Protein AF-A0A7J8Y395-F1 (afdb_monomer_lite)

Secondary structure (DSSP, 8-state):
-EE---TTT---SEEE-TT-TTS-EE-GGGSPTTS-S--------SSSHHHHHHHH-GGGGGS----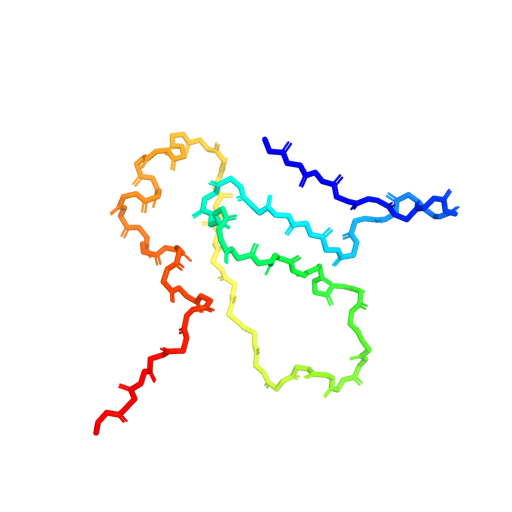-

Organism: Gossypium aridum (NCBI:txid34290)

Radius of gyration: 13.97 Å; chains: 1; bounding box: 38×33×24 Å

pLDDT: mean 89.07, std 10.04, range [40.19, 96.69]

InterPro domains:
  IPR006913 CENP-V/GFA domain [PS51891] (1-50)
  IPR011057 Mss4-like superfamily [SSF51316] (2-47)
  IPR052355 Centromere protein V-like [PTHR28620] (2-63)

Foldseek 3Di:
DDFDADPPPRDRQKDQDPLANVDIDGDPVPDDPPPDPDDDDDDDPPPPVVVCSVPVVVNCVRPDPPDD

Sequence (68 aa):
MKHTFCKFCAITSFYTPRLNPDGIAVTFACLDPGTLSHVEIQNFNGKNWENFYNQSGIALQSKIHSTK

Structure (mmCIF, N/CA/C/O backbone):
data_AF-A0A7J8Y395-F1
#
_entry.id   AF-A0A7J8Y395-F1
#
loop_
_atom_site.group_PDB
_atom_site.id
_atom_site.type_symbol
_atom_site.label_atom_id
_atom_site.label_alt_id
_atom_site.label_comp_id
_atom_site.label_asym_id
_atom_site.label_entity_id
_atom_site.label_seq_id
_atom_site.pdbx_PDB_ins_code
_atom_site.Cartn_x
_atom_site.Cartn_y
_atom_site.Cartn_z
_atom_site.occupancy
_atom_site.B_iso_or_equiv
_atom_site.auth_seq_id
_atom_site.auth_comp_id
_atom_site.auth_asym_id
_atom_site.auth_atom_id
_atom_site.pdbx_PDB_model_num
ATOM 1 N N . MET A 1 1 ? 2.397 9.565 8.881 1.00 68.00 1 MET A N 1
ATOM 2 C CA . MET A 1 1 ? 2.355 8.504 7.850 1.00 68.00 1 MET A CA 1
ATOM 3 C C . MET A 1 1 ? 3.782 8.059 7.607 1.00 68.00 1 MET A C 1
ATOM 5 O O . MET A 1 1 ? 4.638 8.931 7.518 1.00 68.00 1 MET A O 1
ATOM 9 N N . LYS A 1 2 ? 4.044 6.750 7.577 1.00 79.31 2 LYS A N 1
ATOM 10 C CA . LYS A 1 2 ? 5.387 6.193 7.376 1.00 79.31 2 LYS A CA 1
ATOM 11 C C . LYS A 1 2 ? 5.388 5.398 6.075 1.00 79.31 2 LYS A C 1
ATOM 13 O O . LYS A 1 2 ? 4.654 4.422 5.964 1.00 79.31 2 LYS A O 1
ATOM 18 N N . HIS A 1 3 ? 6.186 5.842 5.112 1.00 86.00 3 HIS A N 1
ATOM 19 C CA . HIS A 1 3 ? 6.411 5.116 3.868 1.00 86.00 3 HIS A CA 1
ATOM 20 C C . HIS A 1 3 ? 7.709 4.333 3.961 1.00 86.00 3 HIS A C 1
ATOM 22 O O . HIS A 1 3 ? 8.741 4.896 4.330 1.00 86.00 3 HIS A O 1
ATOM 28 N N . THR A 1 4 ? 7.646 3.050 3.621 1.00 89.38 4 THR A N 1
ATOM 29 C CA . THR A 1 4 ? 8.837 2.219 3.465 1.00 89.38 4 THR A CA 1
ATOM 30 C C . THR A 1 4 ? 9.276 2.297 2.013 1.00 89.38 4 THR A C 1
ATOM 32 O O . THR A 1 4 ? 8.458 2.143 1.106 1.00 89.38 4 THR A O 1
ATOM 35 N N . PHE A 1 5 ? 10.565 2.539 1.794 1.00 94.06 5 PHE A N 1
ATOM 36 C CA . PHE A 1 5 ? 11.166 2.590 0.466 1.00 94.06 5 PHE A CA 1
ATOM 37 C C . PHE A 1 5 ? 12.302 1.578 0.372 1.00 94.06 5 PHE A C 1
ATOM 39 O O . PHE A 1 5 ? 13.063 1.389 1.325 1.00 94.06 5 PHE A O 1
ATOM 46 N N . CYS A 1 6 ? 12.446 0.951 -0.792 1.00 92.69 6 CYS A N 1
ATOM 47 C CA . CYS A 1 6 ? 13.616 0.147 -1.100 1.00 92.69 6 CYS A CA 1
ATOM 48 C C . CYS A 1 6 ? 14.860 1.042 -1.155 1.00 92.69 6 CYS A C 1
ATOM 50 O O . CYS A 1 6 ? 14.898 2.014 -1.907 1.00 92.69 6 CYS A O 1
ATOM 52 N N . LYS A 1 7 ? 15.911 0.688 -0.411 1.00 96.06 7 LYS A N 1
ATOM 53 C CA . LYS A 1 7 ? 17.177 1.443 -0.396 1.00 96.06 7 LYS A CA 1
ATOM 54 C C . LYS A 1 7 ? 17.877 1.479 -1.763 1.00 96.06 7 LYS A C 1
ATOM 56 O O . LYS A 1 7 ? 18.654 2.391 -2.017 1.00 96.06 7 LYS A O 1
ATOM 61 N N . PHE A 1 8 ? 17.622 0.492 -2.620 1.00 96.69 8 PHE A N 1
ATOM 62 C CA . PHE A 1 8 ? 18.318 0.336 -3.898 1.00 96.69 8 PHE A CA 1
ATOM 63 C C . PHE A 1 8 ? 17.595 1.017 -5.063 1.00 96.69 8 PHE A C 1
ATOM 65 O O . PHE A 1 8 ? 18.241 1.668 -5.874 1.00 96.69 8 PHE A O 1
ATOM 72 N N . CYS A 1 9 ? 16.267 0.884 -5.145 1.00 95.25 9 CYS A N 1
ATOM 73 C CA . CYS A 1 9 ? 15.474 1.415 -6.262 1.00 95.25 9 CYS A CA 1
ATOM 74 C C . CYS A 1 9 ? 14.482 2.520 -5.870 1.00 95.25 9 CYS A C 1
ATOM 76 O O . CYS A 1 9 ? 13.759 3.008 -6.730 1.00 95.25 9 CYS A O 1
ATOM 78 N N . ALA A 1 10 ? 14.414 2.905 -4.590 1.00 94.50 10 ALA A N 1
ATOM 79 C CA . ALA A 1 10 ? 13.511 3.929 -4.051 1.00 94.50 10 ALA A CA 1
ATOM 80 C C . ALA A 1 10 ? 11.999 3.669 -4.241 1.00 94.50 10 ALA A C 1
ATOM 82 O O . ALA A 1 10 ? 11.181 4.542 -3.962 1.00 94.50 10 ALA A O 1
ATOM 83 N N . ILE A 1 11 ? 11.600 2.465 -4.657 1.00 95.44 11 ILE A N 1
ATOM 84 C CA . ILE A 1 11 ? 10.189 2.081 -4.791 1.00 95.44 11 ILE A CA 1
ATOM 85 C C . ILE A 1 11 ? 9.585 1.799 -3.410 1.00 95.44 11 ILE A C 1
ATOM 87 O O . ILE A 1 11 ? 10.214 1.157 -2.566 1.00 95.44 11 ILE A O 1
ATOM 91 N N . THR A 1 12 ? 8.342 2.233 -3.190 1.00 95.12 12 THR A N 1
ATOM 92 C CA . THR A 1 12 ? 7.531 1.835 -2.031 1.00 95.12 12 THR A CA 1
ATOM 93 C C . THR A 1 12 ? 6.720 0.588 -2.376 1.00 95.12 12 THR A C 1
ATOM 95 O O . THR A 1 12 ? 5.620 0.661 -2.912 1.00 95.12 12 THR A O 1
ATOM 98 N N . SER A 1 13 ? 7.296 -0.592 -2.139 1.00 94.81 13 SER A N 1
ATOM 99 C CA . SER A 1 13 ? 6.592 -1.863 -2.370 1.00 94.81 13 SER A CA 1
ATOM 1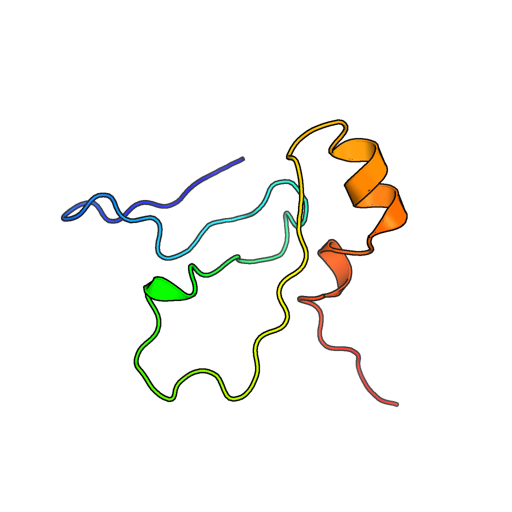00 C C . SER A 1 13 ? 5.477 -2.084 -1.347 1.00 94.81 13 SER A C 1
ATOM 102 O O . SER A 1 13 ? 4.438 -2.648 -1.682 1.00 94.81 13 SER A O 1
ATOM 104 N N . PHE A 1 14 ? 5.665 -1.586 -0.123 1.00 94.44 14 PHE A N 1
ATOM 105 C CA . PHE A 1 14 ? 4.654 -1.577 0.927 1.00 94.44 14 PHE A CA 1
ATOM 106 C C . PHE A 1 14 ? 4.823 -0.388 1.880 1.00 94.44 14 PHE A C 1
ATOM 108 O O . PHE A 1 14 ? 5.901 0.200 1.982 1.00 94.44 14 PHE A O 1
ATOM 115 N N . TYR A 1 15 ? 3.760 -0.029 2.600 1.00 93.88 15 TYR A N 1
ATOM 116 C CA . TYR A 1 15 ? 3.788 1.008 3.637 1.00 93.88 15 TYR A CA 1
ATOM 117 C C . TYR A 1 15 ? 2.627 0.863 4.630 1.00 93.88 15 TYR A C 1
ATOM 119 O O . TYR A 1 15 ? 1.675 0.128 4.377 1.00 93.88 15 TYR A O 1
ATOM 127 N N . THR A 1 16 ? 2.690 1.595 5.748 1.00 93.19 16 THR A N 1
ATOM 128 C CA . THR A 1 16 ? 1.579 1.719 6.707 1.00 93.19 16 THR A CA 1
ATOM 129 C C . THR A 1 16 ? 0.723 2.945 6.352 1.00 93.19 16 THR A C 1
ATOM 131 O O . THR A 1 16 ? 1.195 4.084 6.505 1.00 93.19 16 THR A O 1
ATOM 134 N N . PRO A 1 17 ? -0.522 2.766 5.870 1.00 91.38 17 PRO A N 1
ATOM 135 C CA . PRO A 1 17 ? -1.382 3.874 5.460 1.00 91.38 17 PRO A CA 1
ATOM 136 C C . P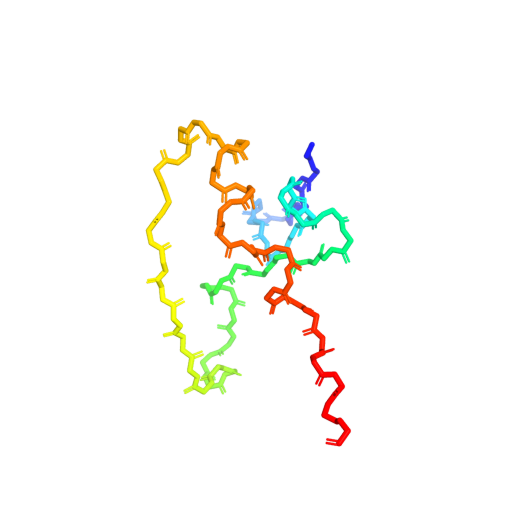RO A 1 17 ? -1.840 4.739 6.635 1.00 91.38 17 PRO A C 1
ATOM 138 O O . PRO A 1 17 ? -2.063 4.254 7.738 1.00 91.38 17 PRO A O 1
ATOM 141 N N . ARG A 1 18 ? -2.079 6.035 6.387 1.00 90.12 18 ARG A N 1
ATOM 142 C CA . ARG A 1 18 ? -2.709 6.922 7.388 1.00 90.12 18 ARG A CA 1
ATOM 143 C C . ARG A 1 18 ? -4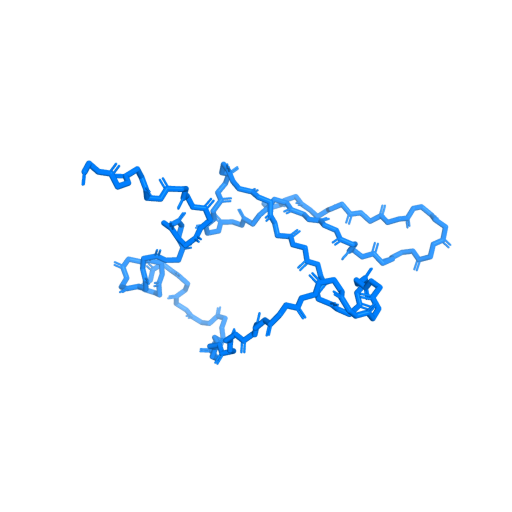.129 6.468 7.741 1.00 90.12 18 ARG A C 1
ATOM 145 O O . ARG A 1 18 ? -4.498 6.500 8.904 1.00 90.12 18 ARG A O 1
ATOM 152 N N . LEU A 1 19 ? -4.900 6.077 6.728 1.00 89.25 19 LEU A N 1
ATOM 153 C CA . LEU A 1 19 ? -6.306 5.678 6.844 1.00 89.25 19 LEU A CA 1
ATOM 154 C C . LEU A 1 19 ? -6.486 4.238 7.344 1.00 89.25 19 LEU A C 1
ATOM 156 O O . LEU A 1 19 ? -7.609 3.789 7.489 1.00 89.25 19 LEU A O 1
ATOM 160 N N . ASN A 1 20 ? -5.408 3.482 7.541 1.00 91.25 20 ASN A N 1
ATOM 161 C CA . ASN A 1 20 ? -5.471 2.116 8.058 1.00 91.25 20 ASN A CA 1
ATOM 162 C C . ASN A 1 20 ? -4.176 1.828 8.840 1.00 91.25 20 ASN A C 1
ATOM 164 O O . ASN A 1 20 ? -3.286 1.151 8.321 1.00 91.25 20 ASN A O 1
ATOM 168 N N . PRO A 1 21 ? -4.003 2.437 10.032 1.00 90.12 21 PRO A N 1
ATOM 169 C CA . PRO A 1 21 ? -2.720 2.442 10.744 1.00 90.12 21 PRO A CA 1
ATOM 170 C C . PRO A 1 21 ? -2.257 1.068 11.235 1.00 90.12 21 PRO A C 1
ATOM 172 O O . PRO A 1 21 ? -1.073 0.881 11.497 1.00 90.12 21 PRO A O 1
ATOM 175 N N . ASP A 1 22 ? -3.182 0.127 11.379 1.00 91.12 22 ASP A N 1
ATOM 176 C CA . ASP A 1 22 ? -2.952 -1.256 11.791 1.00 91.12 22 ASP A CA 1
ATOM 177 C C . ASP A 1 22 ? -2.994 -2.228 10.593 1.00 91.12 22 ASP A C 1
ATOM 179 O O . ASP A 1 22 ? -3.131 -3.440 10.761 1.00 91.12 22 ASP A O 1
ATOM 183 N N . GLY A 1 23 ? -2.898 -1.699 9.369 1.00 90.12 23 GLY A N 1
ATOM 184 C CA . GLY A 1 23 ? -2.805 -2.452 8.123 1.00 90.12 23 GLY A CA 1
ATOM 185 C C . GLY A 1 23 ? -1.517 -2.169 7.345 1.00 90.12 23 GLY A C 1
ATOM 186 O O . GLY A 1 23 ? -0.733 -1.273 7.671 1.00 90.12 23 GLY A O 1
ATOM 187 N N . ILE A 1 24 ? -1.316 -2.937 6.272 1.00 91.94 24 ILE A N 1
ATOM 188 C CA . ILE A 1 24 ? -0.230 -2.754 5.304 1.00 91.94 24 ILE A CA 1
ATOM 189 C C . ILE A 1 24 ? -0.846 -2.556 3.922 1.00 91.94 24 ILE A C 1
ATOM 191 O O . ILE A 1 24 ? -1.668 -3.358 3.485 1.00 91.94 24 ILE A O 1
ATOM 195 N N . ALA A 1 25 ? -0.442 -1.491 3.231 1.00 93.19 25 ALA A N 1
ATOM 196 C CA . ALA A 1 25 ? -0.708 -1.331 1.808 1.00 93.19 25 ALA A CA 1
ATOM 197 C C . ALA A 1 25 ? 0.443 -1.924 1.000 1.00 93.19 25 ALA A C 1
ATOM 199 O O . ALA A 1 25 ? 1.605 -1.747 1.366 1.00 93.19 25 ALA A O 1
ATOM 200 N N . VAL A 1 26 ? 0.105 -2.580 -0.110 1.00 94.25 26 VAL A N 1
ATOM 201 C CA . VAL A 1 26 ? 1.050 -3.156 -1.071 1.00 94.25 26 VAL A CA 1
ATOM 202 C C . VAL A 1 26 ? 0.815 -2.503 -2.427 1.00 94.25 26 VAL A C 1
ATOM 204 O O . VAL A 1 26 ? -0.325 -2.370 -2.871 1.00 94.25 26 VAL A O 1
ATOM 207 N N . THR A 1 27 ? 1.887 -2.074 -3.087 1.00 94.88 27 THR A N 1
ATOM 208 C CA . THR A 1 27 ? 1.796 -1.455 -4.413 1.00 94.88 27 THR A CA 1
ATOM 209 C C . THR A 1 27 ? 1.519 -2.533 -5.457 1.00 94.88 27 THR A C 1
ATOM 211 O O . THR A 1 27 ? 2.369 -3.387 -5.695 1.00 94.88 27 THR A O 1
ATOM 214 N N . PHE A 1 28 ? 0.346 -2.485 -6.103 1.00 94.44 28 PHE A N 1
ATOM 215 C CA . PHE A 1 28 ? -0.105 -3.533 -7.034 1.00 94.44 28 PHE A CA 1
ATOM 216 C C . PHE A 1 28 ? 0.897 -3.807 -8.170 1.00 94.44 28 PHE A C 1
ATOM 218 O O . PHE A 1 28 ? 1.090 -4.952 -8.558 1.00 94.44 28 PHE A O 1
ATOM 225 N N . ALA A 1 29 ? 1.571 -2.763 -8.667 1.00 93.94 29 ALA A N 1
ATOM 226 C CA . ALA A 1 29 ? 2.554 -2.860 -9.746 1.00 93.94 29 ALA A CA 1
ATOM 227 C C . ALA A 1 29 ? 3.853 -3.582 -9.335 1.00 93.94 29 ALA A C 1
ATOM 229 O O . ALA A 1 29 ? 4.685 -3.872 -10.187 1.00 93.94 29 ALA A O 1
ATOM 230 N N . CYS A 1 30 ? 4.045 -3.847 -8.039 1.00 94.69 30 CYS A N 1
ATOM 231 C CA . CYS A 1 30 ? 5.185 -4.592 -7.506 1.00 94.69 30 CYS A CA 1
ATOM 232 C C . CYS A 1 30 ? 4.885 -6.085 -7.296 1.00 94.69 30 CYS A C 1
ATOM 234 O O . CYS A 1 30 ? 5.731 -6.781 -6.739 1.00 94.69 30 CYS A O 1
ATOM 236 N N . LEU A 1 31 ? 3.695 -6.563 -7.670 1.00 95.25 31 LEU A N 1
ATOM 237 C CA . LEU A 1 31 ? 3.312 -7.967 -7.540 1.00 95.25 31 LEU A CA 1
ATOM 238 C C . LEU A 1 31 ? 3.654 -8.745 -8.810 1.00 95.25 31 LEU A C 1
ATOM 240 O O . LEU A 1 31 ? 3.478 -8.240 -9.920 1.00 95.25 31 LEU A O 1
ATOM 244 N N . ASP A 1 32 ? 4.083 -9.994 -8.637 1.00 96.31 32 ASP A N 1
ATOM 245 C CA . ASP A 1 32 ? 4.353 -10.882 -9.762 1.00 96.31 32 ASP A CA 1
ATOM 246 C C . ASP A 1 32 ? 3.054 -11.197 -10.528 1.00 96.31 32 ASP A C 1
ATOM 248 O O . ASP A 1 32 ? 1.987 -11.355 -9.909 1.00 96.31 32 ASP A O 1
ATOM 252 N N . PRO A 1 33 ? 3.105 -11.326 -11.867 1.00 95.62 33 PRO A N 1
ATOM 253 C CA . PRO A 1 33 ? 1.955 -11.752 -12.655 1.00 95.62 33 PRO A CA 1
ATOM 254 C C . PRO A 1 33 ? 1.344 -13.054 -12.117 1.00 95.62 33 PRO A C 1
ATOM 256 O O . PRO A 1 33 ? 2.054 -14.015 -11.837 1.00 95.62 33 PRO A O 1
ATOM 259 N N . GLY A 1 34 ? 0.017 -13.087 -11.975 1.00 95.81 34 GLY A N 1
ATOM 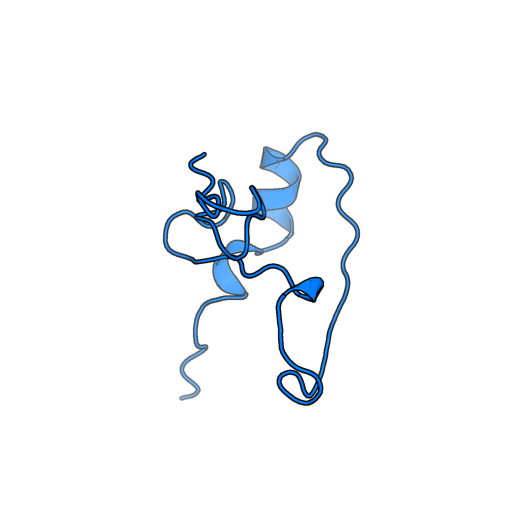260 C CA . GLY A 1 34 ? -0.711 -14.237 -11.420 1.00 95.81 34 GLY A CA 1
ATOM 261 C C . GLY A 1 34 ? -0.885 -14.229 -9.896 1.00 95.81 34 GLY A C 1
ATOM 262 O O . GLY A 1 34 ? -1.606 -15.076 -9.380 1.00 95.81 34 GLY A O 1
ATOM 263 N N . THR A 1 35 ? -0.304 -13.261 -9.174 1.00 96.69 35 THR A N 1
ATOM 264 C CA . THR A 1 35 ? -0.496 -13.131 -7.713 1.00 96.69 35 THR A CA 1
ATOM 265 C C . THR A 1 35 ? -1.934 -12.759 -7.337 1.00 96.69 35 THR A C 1
ATOM 267 O O . THR A 1 35 ? -2.455 -13.213 -6.321 1.00 96.69 35 THR A O 1
ATOM 270 N N . LEU A 1 36 ? -2.580 -11.909 -8.140 1.00 94.69 36 LEU A N 1
ATOM 271 C CA . LEU A 1 36 ? -3.932 -11.411 -7.887 1.00 94.69 36 LEU A CA 1
ATOM 272 C C . LEU A 1 36 ? -4.941 -12.102 -8.805 1.00 94.69 36 LEU A C 1
ATOM 274 O O . LEU A 1 36 ? -4.751 -12.140 -10.019 1.00 94.69 36 LEU A O 1
ATOM 278 N N . SER A 1 37 ? -6.041 -12.588 -8.231 1.00 95.38 37 SER A N 1
ATOM 279 C CA . SER A 1 37 ? -7.184 -13.130 -8.979 1.00 95.38 37 SER A CA 1
ATOM 280 C C . SER A 1 37 ? -8.231 -12.068 -9.329 1.00 95.38 37 SER A C 1
ATOM 282 O O . SER A 1 37 ? -8.965 -12.223 -10.303 1.00 95.38 37 SER A O 1
ATOM 284 N N . HIS A 1 38 ? -8.313 -10.993 -8.542 1.00 93.75 38 HIS A N 1
ATOM 285 C CA . HIS A 1 38 ? -9.282 -9.915 -8.706 1.00 93.75 38 HIS A CA 1
ATOM 286 C C . HIS A 1 38 ? -8.721 -8.589 -8.181 1.00 93.75 38 HIS A C 1
ATOM 288 O O . HIS A 1 38 ? -7.980 -8.571 -7.197 1.00 93.75 38 HIS A O 1
ATOM 294 N N . VAL A 1 39 ? -9.092 -7.483 -8.832 1.00 92.44 39 VAL A N 1
ATOM 295 C CA . VAL A 1 39 ? -8.739 -6.119 -8.422 1.00 92.44 39 VAL A CA 1
ATOM 296 C C . VAL A 1 39 ? -9.956 -5.220 -8.582 1.00 92.44 39 VAL A C 1
ATOM 298 O O . VAL A 1 39 ? -10.505 -5.107 -9.676 1.00 92.44 39 VAL A O 1
ATOM 301 N N . GLU A 1 40 ? -10.322 -4.537 -7.502 1.00 92.94 40 GLU A N 1
ATOM 302 C CA . GLU A 1 40 ? -11.295 -3.450 -7.512 1.00 92.94 40 GLU A CA 1
ATOM 303 C C . GLU A 1 40 ? -10.556 -2.113 -7.366 1.00 92.94 40 GLU A C 1
ATOM 305 O O . GLU A 1 40 ? -9.690 -1.963 -6.501 1.00 92.94 40 GLU A O 1
ATOM 310 N N . ILE A 1 41 ? -10.881 -1.136 -8.218 1.00 92.06 41 ILE A N 1
ATOM 311 C CA . ILE A 1 41 ? -10.267 0.196 -8.190 1.00 92.06 41 ILE A CA 1
ATOM 312 C C . ILE A 1 41 ? -11.323 1.217 -7.780 1.00 92.06 41 ILE A C 1
ATOM 314 O O . ILE A 1 41 ? -12.295 1.443 -8.498 1.00 92.06 41 ILE A O 1
ATOM 318 N N . GLN A 1 42 ? -11.085 1.884 -6.652 1.00 90.00 42 GLN A N 1
ATOM 319 C CA . GLN A 1 42 ? -11.898 3.001 -6.182 1.00 90.00 42 GLN A CA 1
ATOM 320 C C . GLN A 1 42 ? -11.097 4.300 -6.267 1.00 90.00 42 GLN A C 1
ATOM 322 O O . GLN A 1 42 ? -9.981 4.405 -5.754 1.00 90.00 42 GLN A O 1
ATOM 327 N N . ASN A 1 43 ? -11.669 5.306 -6.924 1.00 89.69 43 ASN A N 1
ATOM 328 C CA . ASN A 1 43 ? -11.011 6.595 -7.104 1.00 89.69 43 ASN A CA 1
ATOM 329 C C . ASN A 1 43 ? -11.084 7.430 -5.822 1.00 89.69 43 ASN A C 1
ATOM 331 O O . ASN A 1 43 ? -12.161 7.666 -5.279 1.00 89.69 43 ASN A O 1
ATOM 335 N N . PHE A 1 44 ? -9.937 7.952 -5.389 1.00 88.31 44 PHE A N 1
ATOM 336 C CA . PHE A 1 44 ? -9.836 8.872 -4.263 1.00 88.31 44 PHE A CA 1
ATOM 337 C C . PHE A 1 44 ? -9.062 10.122 -4.678 1.00 88.31 44 PHE A C 1
ATOM 339 O O . PHE A 1 44 ? -7.954 10.045 -5.201 1.00 88.31 44 PHE A O 1
ATOM 346 N N . ASN A 1 45 ? -9.651 11.293 -4.442 1.00 88.62 45 ASN A N 1
ATOM 347 C CA . ASN A 1 45 ? -9.091 12.573 -4.883 1.00 88.62 45 ASN A CA 1
ATOM 348 C C . ASN A 1 45 ? -8.073 13.180 -3.896 1.00 88.62 45 ASN A C 1
ATOM 350 O O . ASN A 1 45 ? -7.543 14.258 -4.162 1.00 88.62 45 ASN A O 1
ATOM 354 N N . GLY A 1 46 ? -7.830 12.542 -2.744 1.00 85.25 46 GLY A N 1
ATOM 355 C CA . GLY A 1 46 ? -6.896 13.031 -1.724 1.00 85.25 46 GLY A CA 1
ATOM 356 C C . GLY A 1 46 ? -7.394 14.216 -0.888 1.00 85.25 46 GLY A C 1
ATOM 357 O O . GLY A 1 46 ? -6.735 14.586 0.084 1.00 85.25 46 GLY A O 1
ATOM 358 N N . LYS A 1 47 ? -8.537 14.819 -1.234 1.00 89.25 47 LYS A N 1
ATOM 359 C CA . LYS A 1 47 ? -9.120 15.972 -0.535 1.00 89.25 47 LYS A CA 1
ATOM 360 C C . LYS A 1 47 ? -10.069 15.493 0.566 1.00 89.25 47 LYS A C 1
ATOM 362 O O . LYS A 1 47 ? -10.718 14.465 0.407 1.00 89.25 47 LYS A O 1
ATOM 367 N N . ASN A 1 48 ? -10.176 16.256 1.660 1.00 90.00 48 ASN A N 1
ATOM 368 C CA . ASN A 1 48 ? -11.067 15.964 2.798 1.00 90.00 48 ASN A CA 1
ATOM 369 C C . ASN A 1 48 ? -10.974 14.496 3.260 1.00 90.00 48 ASN A C 1
ATOM 371 O O . ASN A 1 48 ? -11.980 13.785 3.334 1.00 90.00 48 ASN A O 1
ATOM 375 N N . TRP A 1 49 ? -9.748 14.024 3.502 1.00 88.81 49 TRP A N 1
ATOM 376 C CA . TRP A 1 49 ? -9.460 12.614 3.777 1.00 88.81 49 TRP A CA 1
ATOM 377 C C . TRP A 1 49 ? -10.200 12.088 5.013 1.00 88.81 49 TRP A C 1
ATOM 379 O O . TRP A 1 49 ? -10.530 10.908 5.055 1.00 88.81 49 TRP A O 1
ATOM 389 N N . GLU A 1 50 ? -10.501 12.952 5.983 1.00 91.31 50 GLU A N 1
ATOM 390 C CA . GLU A 1 50 ? -11.286 12.643 7.177 1.00 91.31 50 GLU A CA 1
ATOM 391 C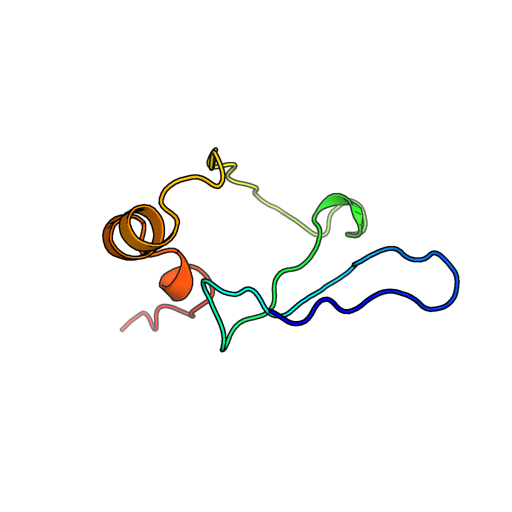 C . GLU A 1 50 ? -12.716 12.227 6.810 1.00 91.31 50 GLU A C 1
ATOM 393 O O . GLU A 1 50 ? -13.219 11.214 7.292 1.00 91.31 50 GLU A O 1
ATOM 398 N N . ASN A 1 51 ? -13.363 12.967 5.904 1.00 92.06 51 ASN A N 1
ATOM 399 C CA . ASN A 1 51 ? -14.714 12.640 5.448 1.00 92.06 51 ASN A CA 1
ATOM 400 C C . ASN A 1 51 ? -14.722 11.328 4.665 1.00 92.06 51 ASN A C 1
ATOM 402 O O . ASN A 1 51 ? -15.579 10.479 4.902 1.00 92.06 51 ASN A O 1
ATOM 406 N N . PHE A 1 52 ? -13.739 11.135 3.779 1.00 90.81 52 PHE A N 1
ATOM 407 C CA . PHE A 1 52 ? -13.592 9.875 3.053 1.00 90.81 52 PHE A CA 1
ATOM 408 C C . PHE A 1 52 ? -13.375 8.699 4.011 1.00 90.81 52 PHE A C 1
ATOM 410 O O . PHE A 1 52 ? -14.024 7.668 3.864 1.00 90.81 52 PHE A O 1
ATOM 417 N N . TYR A 1 53 ? -12.511 8.849 5.018 1.00 90.69 53 TYR A N 1
ATOM 418 C CA . TYR A 1 53 ? -12.272 7.822 6.033 1.00 90.69 53 TYR A CA 1
ATOM 419 C C . TYR A 1 53 ? -13.568 7.391 6.724 1.00 90.69 53 TYR A C 1
ATOM 421 O O . TYR A 1 53 ? -13.878 6.202 6.771 1.00 90.69 53 TYR A O 1
ATOM 429 N N . ASN A 1 54 ? -14.343 8.370 7.196 1.00 91.06 54 ASN A N 1
ATOM 430 C CA . ASN A 1 54 ? -15.576 8.134 7.941 1.00 91.06 54 ASN A CA 1
ATOM 431 C C . ASN A 1 54 ? -16.668 7.462 7.094 1.00 91.06 54 ASN A C 1
ATOM 433 O O . ASN A 1 54 ? -17.484 6.723 7.634 1.00 91.06 54 ASN A O 1
ATOM 437 N N . GLN A 1 55 ? -16.698 7.719 5.783 1.00 91.00 55 GLN A N 1
ATOM 438 C CA . GLN A 1 55 ? -17.762 7.239 4.892 1.00 91.00 55 GLN A CA 1
ATOM 439 C C . GLN A 1 55 ? -17.407 5.952 4.134 1.00 91.00 55 GLN A C 1
ATOM 441 O O . GLN A 1 55 ? -18.299 5.181 3.801 1.00 91.00 55 GLN A O 1
ATOM 446 N N . SER A 1 56 ? -16.126 5.712 3.839 1.00 89.88 56 SER A N 1
ATOM 447 C CA . SER A 1 56 ? -15.692 4.614 2.955 1.00 89.88 56 SER A CA 1
ATOM 448 C C . SER A 1 56 ? -15.544 3.259 3.646 1.00 89.88 56 SER A C 1
ATOM 450 O O . SER A 1 56 ? -15.534 2.229 2.977 1.00 89.88 56 SER A O 1
ATOM 452 N N . GLY A 1 57 ? -15.343 3.234 4.968 1.00 89.62 57 GLY A N 1
ATOM 453 C CA . GLY A 1 57 ? -14.993 2.000 5.678 1.00 89.62 57 GLY A CA 1
ATOM 454 C C . GLY A 1 57 ? -13.643 1.403 5.248 1.00 89.62 57 GLY A C 1
ATOM 455 O O . GLY A 1 57 ? -13.401 0.220 5.475 1.00 89.62 57 GLY A O 1
ATOM 456 N N . ILE A 1 58 ? -12.749 2.196 4.640 1.00 89.69 58 ILE A N 1
ATOM 457 C CA . ILE A 1 58 ? -11.493 1.724 4.028 1.00 89.69 58 ILE A CA 1
ATOM 458 C C . ILE A 1 58 ? -10.592 0.921 4.985 1.00 89.69 58 ILE A C 1
ATOM 460 O O . ILE A 1 58 ? -9.913 -0.009 4.557 1.00 89.69 58 ILE A O 1
ATOM 464 N N . ALA A 1 59 ? -10.606 1.225 6.286 1.00 89.75 59 ALA A N 1
ATOM 465 C CA . ALA A 1 59 ? -9.832 0.488 7.289 1.00 89.75 59 ALA A CA 1
ATOM 466 C C . ALA A 1 59 ? -10.311 -0.962 7.488 1.00 89.75 59 ALA A C 1
ATOM 468 O O . ALA A 1 59 ? -9.521 -1.830 7.858 1.00 89.75 59 ALA A O 1
ATOM 469 N N . LEU A 1 60 ? -11.592 -1.239 7.226 1.00 89.19 60 LEU A N 1
ATOM 470 C CA . LEU A 1 60 ? -12.185 -2.568 7.386 1.00 89.19 60 LEU A CA 1
ATOM 471 C C . LEU A 1 60 ? -11.841 -3.502 6.220 1.00 89.19 60 LEU A C 1
ATOM 473 O O . LEU A 1 60 ? -11.845 -4.715 6.398 1.00 89.19 60 LEU A O 1
ATOM 477 N N . GLN A 1 61 ? -11.487 -2.948 5.056 1.00 88.25 61 GLN A N 1
ATOM 478 C CA . GLN A 1 61 ? -11.227 -3.706 3.825 1.00 88.25 61 GLN A CA 1
ATOM 479 C C . GLN A 1 61 ? -10.042 -4.675 3.947 1.00 88.25 61 GLN A C 1
ATOM 481 O O . GLN A 1 61 ? -9.983 -5.679 3.248 1.00 88.25 61 GLN A O 1
ATOM 486 N N . SER A 1 62 ? -9.091 -4.399 4.846 1.00 88.81 62 SER A N 1
ATOM 487 C CA . SER A 1 62 ? -7.939 -5.278 5.079 1.00 88.81 62 SER A CA 1
ATOM 488 C C . SER A 1 62 ? -8.146 -6.267 6.229 1.00 88.81 62 SER A C 1
ATOM 490 O O . SER A 1 62 ? -7.187 -6.917 6.645 1.00 88.81 62 SER A O 1
ATOM 492 N N . LYS A 1 63 ? -9.334 -6.310 6.838 1.00 88.62 63 LYS A N 1
ATOM 493 C CA . LYS A 1 63 ? -9.619 -7.177 7.984 1.00 88.62 63 LYS A CA 1
ATOM 494 C C . LYS A 1 63 ? -10.351 -8.413 7.488 1.00 88.62 63 LYS A C 1
ATOM 496 O O . LYS A 1 63 ? -11.267 -8.320 6.676 1.00 88.62 63 LYS A O 1
ATOM 501 N N . ILE A 1 64 ? -9.952 -9.574 7.995 1.00 78.69 64 ILE A N 1
ATOM 502 C CA . ILE A 1 64 ? -10.671 -10.817 7.729 1.00 78.69 64 ILE A CA 1
ATOM 503 C C . ILE A 1 64 ? -12.047 -10.671 8.380 1.00 78.69 64 ILE A C 1
ATOM 505 O O . ILE A 1 64 ? -12.149 -10.550 9.601 1.00 78.69 64 ILE A O 1
ATOM 509 N N . HIS A 1 65 ? -13.105 -10.670 7.573 1.00 65.38 65 HIS A N 1
ATOM 510 C CA . HIS A 1 65 ? -14.436 -10.925 8.101 1.00 65.38 65 HIS A CA 1
ATOM 511 C C . HIS A 1 65 ? -14.443 -12.384 8.554 1.00 65.38 65 HIS A C 1
ATOM 513 O O . HIS A 1 65 ? -14.422 -13.286 7.719 1.00 65.38 65 HIS A O 1
ATOM 519 N N . SER A 1 66 ? -14.424 -12.629 9.866 1.00 58.22 66 SER A N 1
ATOM 520 C CA . SER A 1 66 ? -14.761 -13.957 10.374 1.00 58.22 66 SER A CA 1
ATOM 521 C C . SER A 1 66 ? -16.205 -14.236 9.985 1.00 58.22 66 SER A C 1
ATOM 523 O O . SER A 1 66 ? -17.132 -13.712 10.602 1.00 58.22 66 SER A O 1
ATOM 525 N N . THR A 1 67 ? -16.396 -15.049 8.954 1.00 52.94 67 THR A N 1
ATOM 526 C CA . THR A 1 67 ? -17.649 -15.756 8.729 1.00 52.94 67 THR A CA 1
ATOM 527 C C . THR A 1 67 ? -17.903 -16.611 9.968 1.00 52.94 67 THR A C 1
ATOM 529 O O . THR A 1 67 ? -17.124 -17.514 10.277 1.00 52.94 67 THR A O 1
ATOM 532 N N . LYS A 1 68 ? -18.949 -16.273 10.723 1.00 40.19 68 LYS A N 1
ATOM 533 C CA . LYS A 1 68 ? -19.663 -17.282 11.504 1.00 40.19 68 LYS A CA 1
ATOM 534 C C . LYS A 1 68 ? -20.527 -18.101 10.561 1.00 40.19 68 LYS A C 1
ATOM 536 O O . LYS A 1 68 ? -21.044 -17.495 9.595 1.00 40.19 68 LYS A O 1
#